Protein AF-A0AAU6ZCQ1-F1 (afdb_monomer_lite)

pLDDT: mean 86.73, std 15.18, range [42.09, 97.69]

Radius of gyration: 16.44 Å; chains: 1; bounding box: 30×32×54 Å

Foldseek 3Di:
DADDPVRQPCVVWPKDFDPPFFWKWFWDDDPPDTDTFTFTFGMDTPFWTWTWGDDPPDIDIHIDTPVRIDGVVNVVCVVVVVPPVPPPPDD

Sequence (91 aa):
MGLTVEELDFEHFPGKNGFPGIPVKAWIRFLNCAELVDGEVYAWTAKAAEVTWKDGPVTYRTWVWSSAVTRREDLKRRTLGERADHDSNSQ

Secondary structure (DSSP, 8-state):
----HHHH-TTTS--EEEEEEEEEEEEEEPSS-EEEEEEEEEEE-SSEEEEEEEETTEEEEEEEEGGGEEEHHHHHHHHHHHHHSSTT---

Structure (mmCIF, N/CA/C/O backbone):
data_AF-A0AAU6ZCQ1-F1
#
_entry.id   AF-A0AAU6ZCQ1-F1
#
loop_
_atom_site.group_PDB
_atom_site.id
_atom_site.type_symbol
_atom_site.label_atom_id
_atom_site.label_alt_id
_atom_site.label_comp_id
_atom_site.label_asym_id
_atom_site.label_entity_id
_atom_site.label_seq_id
_atom_site.pdbx_PDB_ins_code
_atom_site.Cartn_x
_atom_site.Cartn_y
_atom_site.Cartn_z
_atom_site.occupancy
_atom_site.B_iso_or_equiv
_atom_site.auth_seq_id
_atom_site.auth_comp_id
_atom_site.auth_asym_id
_atom_site.auth_atom_id
_atom_site.pdbx_PDB_model_num
ATOM 1 N N . MET A 1 1 ? -8.635 -2.410 8.576 1.00 66.94 1 MET A N 1
ATOM 2 C CA . MET A 1 1 ? -8.116 -3.782 8.403 1.00 66.94 1 MET A CA 1
ATOM 3 C C . MET A 1 1 ? -7.079 -3.721 7.300 1.00 66.94 1 MET A C 1
ATOM 5 O O . MET A 1 1 ? -7.346 -3.080 6.294 1.00 66.94 1 MET A O 1
ATOM 9 N N . GLY A 1 2 ? -5.909 -4.307 7.518 1.00 81.00 2 GLY A N 1
ATOM 10 C CA . GLY A 1 2 ? -4.846 -4.443 6.520 1.00 81.00 2 GLY A CA 1
ATOM 11 C C . GLY A 1 2 ? -4.351 -5.883 6.525 1.00 81.00 2 GLY A C 1
ATOM 12 O O . GLY A 1 2 ? -4.750 -6.644 7.407 1.00 81.00 2 GLY A O 1
ATOM 13 N N . LEU A 1 3 ? -3.517 -6.245 5.552 1.00 90.19 3 LEU A N 1
ATOM 14 C CA . LEU A 1 3 ? -2.959 -7.596 5.494 1.00 90.19 3 LEU A CA 1
ATOM 15 C C . LEU A 1 3 ? -2.123 -7.908 6.741 1.00 90.19 3 LEU A C 1
ATOM 17 O O . LEU A 1 3 ? -1.365 -7.049 7.205 1.00 90.19 3 LEU A O 1
ATOM 21 N N . THR A 1 4 ? -2.256 -9.124 7.272 1.00 92.56 4 THR A N 1
ATOM 22 C CA . THR A 1 4 ? -1.412 -9.605 8.375 1.00 92.56 4 THR A CA 1
ATOM 23 C C . THR A 1 4 ? -0.016 -9.985 7.879 1.00 92.56 4 THR A C 1
ATOM 25 O O . THR A 1 4 ? 0.230 -10.109 6.678 1.00 92.56 4 THR A O 1
ATOM 28 N N . VAL A 1 5 ? 0.927 -10.183 8.803 1.00 89.56 5 VAL A N 1
ATOM 29 C CA . VAL A 1 5 ? 2.301 -10.592 8.458 1.00 89.56 5 VAL A CA 1
ATOM 30 C C . VAL A 1 5 ? 2.307 -11.957 7.767 1.00 89.56 5 VAL A C 1
ATOM 32 O O . VAL A 1 5 ? 3.041 -12.158 6.801 1.00 89.56 5 VAL A O 1
ATOM 35 N N . GLU A 1 6 ? 1.445 -12.865 8.216 1.00 93.94 6 GLU A N 1
ATOM 36 C CA . GLU A 1 6 ? 1.267 -14.195 7.636 1.00 93.94 6 GLU A CA 1
ATOM 37 C C . GLU A 1 6 ? 0.696 -14.112 6.214 1.00 93.94 6 GLU A C 1
ATOM 39 O O . GLU A 1 6 ? 1.123 -14.849 5.332 1.00 93.94 6 GLU A O 1
ATOM 44 N N . GLU A 1 7 ? -0.237 -13.190 5.955 1.00 92.38 7 GLU A N 1
ATOM 45 C CA . GLU A 1 7 ? -0.793 -12.980 4.611 1.00 92.38 7 GLU A CA 1
ATOM 46 C C . GLU A 1 7 ? 0.224 -12.374 3.631 1.00 92.38 7 GLU A C 1
ATOM 48 O O . GLU A 1 7 ? 0.184 -12.672 2.424 1.00 92.38 7 GLU A O 1
ATOM 53 N N . LEU A 1 8 ? 1.106 -11.514 4.151 1.00 92.94 8 LEU A N 1
ATOM 54 C CA . LEU A 1 8 ? 2.189 -10.874 3.406 1.00 92.94 8 LEU A CA 1
ATOM 55 C C . LEU A 1 8 ? 3.288 -11.858 3.025 1.00 92.94 8 LEU A C 1
ATOM 57 O O . LEU A 1 8 ? 3.807 -11.749 1.913 1.00 92.94 8 LEU A O 1
ATOM 61 N N . ASP A 1 9 ? 3.583 -12.810 3.915 1.00 93.06 9 ASP A N 1
ATOM 62 C CA . ASP A 1 9 ? 4.482 -13.933 3.660 1.00 93.06 9 ASP A CA 1
ATOM 63 C C . ASP A 1 9 ? 5.845 -13.470 3.111 1.00 93.06 9 ASP A C 1
ATOM 65 O O . ASP A 1 9 ? 6.260 -13.785 1.994 1.00 93.06 9 ASP A O 1
ATOM 69 N N . PHE A 1 10 ? 6.543 -12.644 3.897 1.00 93.31 10 PHE A N 1
ATOM 70 C CA . PHE A 1 10 ? 7.826 -12.056 3.498 1.00 93.31 10 PHE A CA 1
ATOM 71 C C . PHE A 1 10 ? 8.945 -13.085 3.284 1.00 93.31 10 PHE A C 1
ATOM 73 O O . PHE A 1 10 ? 9.942 -12.754 2.643 1.00 93.31 10 PHE A O 1
ATOM 80 N N . GLU A 1 11 ? 8.788 -14.304 3.806 1.00 94.38 11 GLU A N 1
ATOM 81 C CA . GLU A 1 11 ? 9.715 -15.415 3.576 1.00 94.38 11 GLU A CA 1
ATOM 82 C C . GLU A 1 11 ? 9.721 -15.818 2.096 1.00 94.38 11 GLU A C 1
ATOM 84 O O . GLU A 1 11 ? 10.785 -15.900 1.480 1.00 94.38 11 GLU A O 1
ATOM 89 N N . HIS A 1 12 ? 8.537 -15.978 1.495 1.00 94.62 12 HIS A N 1
ATOM 90 C CA . HIS A 1 12 ? 8.403 -16.337 0.080 1.00 94.62 12 HIS A CA 1
ATOM 91 C C . HIS A 1 12 ? 8.338 -15.115 -0.845 1.00 94.62 12 HIS A C 1
ATOM 93 O O . HIS A 1 12 ? 8.726 -15.189 -2.015 1.00 94.62 12 HIS A O 1
ATOM 99 N N . PHE A 1 13 ? 7.869 -13.973 -0.336 1.00 93.44 13 PHE A N 1
ATOM 100 C CA . PHE A 1 13 ? 7.713 -12.730 -1.089 1.00 93.44 13 PHE A CA 1
ATOM 101 C C . PHE A 1 13 ? 8.533 -11.601 -0.453 1.00 93.44 13 PHE A C 1
ATOM 103 O O . PHE A 1 13 ? 7.972 -10.722 0.209 1.00 93.44 13 PHE A O 1
ATOM 110 N N . PRO A 1 14 ? 9.858 -11.566 -0.680 1.00 94.00 14 PRO A N 1
ATOM 111 C CA . PRO A 1 14 ? 10.721 -10.576 -0.054 1.00 94.00 14 PRO A CA 1
ATOM 112 C C . PRO A 1 14 ? 10.313 -9.147 -0.429 1.00 94.00 14 PRO A C 1
ATOM 114 O O . PRO A 1 14 ? 9.992 -8.835 -1.584 1.00 94.00 14 PRO A O 1
ATOM 117 N N . GLY A 1 15 ? 10.339 -8.271 0.575 1.00 94.62 15 GLY A N 1
ATOM 118 C CA . GLY A 1 15 ? 10.017 -6.858 0.432 1.00 94.62 15 GLY A CA 1
ATOM 119 C C . GLY A 1 15 ? 11.054 -6.101 -0.393 1.00 94.62 15 GLY A C 1
ATOM 120 O O . GLY A 1 15 ? 12.261 -6.275 -0.246 1.00 94.62 15 GLY A O 1
ATOM 121 N N . LYS A 1 16 ? 10.558 -5.215 -1.247 1.00 95.69 16 LYS A N 1
ATOM 122 C CA . LYS A 1 16 ? 11.310 -4.201 -1.981 1.00 95.69 16 LYS A CA 1
ATOM 123 C C . LYS A 1 16 ? 10.885 -2.834 -1.473 1.00 95.69 16 LYS A C 1
ATOM 125 O O . LYS A 1 16 ? 9.756 -2.665 -1.015 1.00 95.69 16 LYS A O 1
ATOM 130 N N . ASN A 1 17 ? 11.777 -1.861 -1.572 1.00 95.50 17 ASN A N 1
ATOM 131 C CA . ASN A 1 17 ? 11.482 -0.471 -1.262 1.00 95.50 17 ASN A CA 1
ATOM 132 C C . ASN A 1 17 ? 12.030 0.452 -2.354 1.00 95.50 17 ASN A C 1
ATOM 134 O O . ASN A 1 17 ? 12.869 0.047 -3.163 1.00 95.50 17 ASN A O 1
ATOM 138 N N . GLY A 1 18 ? 11.508 1.674 -2.411 1.00 91.69 18 GLY A N 1
ATOM 139 C CA . GLY A 1 18 ? 11.910 2.659 -3.407 1.00 91.69 18 GLY A CA 1
ATOM 140 C C . GLY A 1 18 ? 11.572 4.089 -3.001 1.00 91.69 18 GLY A C 1
ATOM 141 O O . GLY A 1 18 ? 10.592 4.340 -2.300 1.00 91.69 18 GLY A O 1
ATOM 142 N N . PHE A 1 19 ? 12.404 5.020 -3.469 1.00 89.31 19 PHE A N 1
ATOM 143 C CA . PHE A 1 19 ? 12.202 6.460 -3.356 1.00 89.31 19 PHE A CA 1
ATOM 144 C C . PHE A 1 19 ? 12.557 7.135 -4.698 1.00 89.31 19 PHE A C 1
ATOM 146 O O . PHE A 1 19 ? 13.565 6.748 -5.297 1.00 89.31 19 PHE A O 1
ATOM 153 N N . PRO A 1 20 ? 11.792 8.139 -5.175 1.00 92.25 20 PRO A N 1
ATOM 154 C CA . PRO A 1 20 ? 10.583 8.713 -4.568 1.00 92.25 20 PRO A CA 1
ATOM 155 C C . PRO A 1 20 ? 9.396 7.735 -4.533 1.00 92.25 20 PRO A C 1
ATOM 157 O O . PRO A 1 20 ? 9.409 6.711 -5.215 1.00 92.25 20 PRO A O 1
ATOM 160 N N . GLY A 1 21 ? 8.386 8.041 -3.710 1.00 93.75 21 GLY A N 1
ATOM 161 C CA . GLY A 1 21 ? 7.175 7.225 -3.589 1.00 93.75 21 GLY A CA 1
ATOM 162 C C . GLY A 1 21 ? 6.441 7.099 -4.924 1.00 93.75 21 GLY A C 1
ATOM 163 O O . GLY A 1 21 ? 6.295 8.076 -5.659 1.00 93.75 21 GLY A O 1
ATOM 164 N N . ILE A 1 22 ? 5.983 5.891 -5.252 1.00 95.88 22 ILE A N 1
ATOM 165 C CA . ILE A 1 22 ? 5.296 5.609 -6.517 1.00 95.88 22 ILE A CA 1
ATOM 166 C C . ILE A 1 22 ? 3.839 6.080 -6.394 1.00 95.88 22 ILE A C 1
ATOM 168 O O . ILE A 1 22 ? 3.116 5.531 -5.560 1.00 95.88 22 ILE A O 1
ATOM 172 N N . PRO A 1 23 ? 3.358 7.037 -7.215 1.00 96.75 23 PRO A N 1
ATOM 173 C CA . PRO A 1 23 ? 1.981 7.519 -7.127 1.00 96.75 23 PRO A CA 1
ATOM 174 C C . PRO A 1 23 ? 0.978 6.469 -7.619 1.00 96.75 23 PRO A C 1
ATOM 176 O O . PRO A 1 23 ? 1.051 5.991 -8.760 1.00 96.75 23 PRO A O 1
ATOM 179 N N . VAL A 1 24 ? -0.019 6.159 -6.792 1.00 97.19 24 VAL A N 1
ATOM 180 C CA . VAL A 1 24 ? -1.028 5.128 -7.068 1.00 97.19 24 VAL A CA 1
ATOM 181 C C . VAL A 1 24 ? -2.444 5.606 -6.748 1.00 97.19 24 VAL A C 1
ATOM 183 O O . VAL A 1 24 ? -2.646 6.584 -6.025 1.00 97.19 24 VAL A O 1
ATOM 186 N N . LYS A 1 25 ? -3.430 4.882 -7.279 1.00 97.44 25 LYS A N 1
ATOM 187 C CA . LYS A 1 25 ? -4.757 4.760 -6.675 1.00 97.44 25 LYS A CA 1
ATOM 188 C C . LYS A 1 25 ? -4.880 3.382 -6.038 1.00 97.44 25 LYS A C 1
ATOM 190 O O . LYS A 1 25 ? -4.476 2.397 -6.659 1.00 97.44 25 LYS A O 1
ATOM 195 N N . ALA A 1 26 ? -5.428 3.305 -4.833 1.00 97.19 26 ALA A N 1
ATOM 196 C CA . ALA A 1 26 ? -5.552 2.048 -4.103 1.00 97.19 26 ALA A CA 1
ATOM 197 C C . ALA A 1 26 ? -6.940 1.885 -3.485 1.00 97.19 26 ALA A C 1
ATOM 199 O O . ALA A 1 26 ? -7.479 2.828 -2.912 1.00 97.19 26 ALA A O 1
ATOM 200 N N . TRP A 1 27 ? -7.500 0.682 -3.583 1.00 96.62 27 TRP A N 1
ATOM 201 C CA . TRP A 1 27 ? -8.710 0.311 -2.856 1.00 96.62 27 TRP A CA 1
ATOM 202 C C . TRP A 1 27 ? -8.355 -0.091 -1.423 1.00 96.62 27 TRP A C 1
ATOM 204 O O . TRP A 1 27 ? -7.708 -1.116 -1.203 1.00 96.62 27 TRP A O 1
ATOM 214 N N . ILE A 1 28 ? -8.804 0.699 -0.450 1.00 94.75 28 ILE A N 1
ATOM 215 C CA . ILE A 1 28 ? -8.618 0.446 0.980 1.00 94.75 28 ILE A CA 1
ATOM 216 C C . ILE A 1 28 ? -9.929 -0.069 1.566 1.00 94.75 28 ILE A C 1
ATOM 218 O O . ILE A 1 28 ? -10.980 0.542 1.378 1.00 94.75 28 ILE A O 1
ATOM 222 N N . ARG A 1 29 ? -9.878 -1.199 2.280 1.00 90.69 29 ARG A N 1
ATOM 223 C CA . ARG A 1 29 ? -11.039 -1.751 2.991 1.00 90.69 29 ARG A CA 1
ATOM 224 C C . ARG A 1 29 ? -11.059 -1.295 4.449 1.00 90.69 29 ARG A C 1
ATOM 226 O O . ARG A 1 29 ? -10.173 -1.620 5.243 1.00 90.69 29 ARG A O 1
ATOM 233 N N . PHE A 1 30 ? -12.133 -0.615 4.813 1.00 84.88 30 PHE A N 1
ATOM 234 C CA . PHE A 1 30 ? -12.536 -0.364 6.190 1.00 84.88 30 PHE A CA 1
ATOM 235 C C . PHE A 1 30 ? -13.583 -1.400 6.614 1.00 84.88 30 PHE A C 1
ATOM 237 O O . PHE A 1 30 ? -14.010 -2.221 5.806 1.00 84.88 30 PHE A O 1
ATOM 244 N N . LEU A 1 31 ? -13.973 -1.398 7.894 1.00 81.06 31 LEU A N 1
ATOM 245 C CA . LEU A 1 31 ? -14.848 -2.433 8.469 1.00 81.06 31 LEU A CA 1
ATOM 246 C C . LEU A 1 31 ? -16.111 -2.687 7.627 1.00 81.06 31 LEU A C 1
ATOM 248 O O . LEU A 1 31 ? -16.454 -3.842 7.397 1.00 81.06 31 LEU A O 1
ATOM 252 N N . ASN A 1 32 ? -16.744 -1.625 7.115 1.00 87.00 32 ASN A N 1
ATOM 253 C CA . ASN A 1 32 ? -18.024 -1.722 6.406 1.00 87.00 32 ASN A CA 1
ATOM 254 C C . ASN A 1 32 ? -18.009 -1.098 4.997 1.00 87.00 32 ASN A C 1
ATOM 256 O O . ASN A 1 32 ? -19.042 -1.083 4.331 1.00 87.00 32 ASN A O 1
ATOM 260 N N . CYS A 1 33 ? -16.879 -0.562 4.532 1.00 88.94 33 CYS A N 1
ATOM 261 C CA . CYS A 1 33 ? -16.780 0.090 3.224 1.00 88.94 33 CYS A CA 1
ATOM 262 C C . CYS A 1 33 ? -15.414 -0.141 2.571 1.00 88.94 33 CYS A C 1
ATOM 264 O O . CYS A 1 33 ? -14.438 -0.509 3.227 1.00 88.94 33 CYS A O 1
ATOM 266 N N . ALA A 1 34 ? -15.353 0.072 1.259 1.00 91.56 34 ALA A N 1
ATOM 267 C CA . ALA A 1 34 ? -14.107 0.140 0.513 1.00 91.56 34 ALA A CA 1
ATOM 268 C C . ALA A 1 34 ? -14.027 1.493 -0.192 1.00 91.56 34 ALA A C 1
ATOM 270 O O . ALA A 1 34 ? -14.990 1.908 -0.835 1.00 91.56 34 ALA A O 1
ATOM 271 N N . GLU A 1 35 ? -12.883 2.156 -0.088 1.00 93.31 35 GLU A N 1
ATOM 272 C CA . GLU A 1 35 ? -12.665 3.483 -0.658 1.00 93.31 35 GLU A CA 1
ATOM 273 C C . GLU A 1 35 ? -11.462 3.473 -1.589 1.00 93.31 35 GLU A C 1
ATOM 275 O O . GLU A 1 35 ? -10.459 2.805 -1.328 1.00 93.31 35 GLU A O 1
ATOM 280 N N . LEU A 1 36 ? -11.567 4.213 -2.691 1.00 95.44 36 LEU A N 1
ATOM 281 C CA . LEU A 1 36 ? -10.465 4.411 -3.619 1.00 95.44 36 LEU A CA 1
ATOM 282 C C . LEU A 1 36 ? -9.706 5.677 -3.223 1.00 95.44 36 LEU A C 1
ATOM 284 O O . LEU A 1 36 ? -10.223 6.780 -3.387 1.00 95.44 36 LEU A O 1
ATOM 288 N N . VAL A 1 37 ? -8.473 5.521 -2.748 1.00 95.50 37 VAL A N 1
ATOM 289 C CA . VAL A 1 37 ? -7.641 6.639 -2.286 1.00 95.50 37 VAL A CA 1
ATOM 290 C C . VAL A 1 37 ? -6.535 6.959 -3.283 1.00 95.50 37 VAL A C 1
ATOM 292 O O . VAL A 1 37 ? -5.993 6.069 -3.943 1.00 95.50 37 VAL A O 1
ATOM 295 N N . ASP A 1 38 ? -6.171 8.235 -3.371 1.00 96.88 38 ASP A N 1
ATOM 296 C CA . ASP A 1 38 ? -4.921 8.667 -3.987 1.00 96.88 38 ASP A CA 1
ATOM 297 C C . ASP A 1 38 ? -3.794 8.575 -2.954 1.00 96.88 38 ASP A C 1
ATOM 299 O O . ASP A 1 38 ? -3.849 9.218 -1.907 1.00 96.88 38 ASP A O 1
ATOM 303 N N . GLY A 1 39 ? -2.761 7.792 -3.256 1.00 96.50 39 GLY A N 1
ATOM 304 C CA . GLY A 1 39 ? -1.669 7.536 -2.321 1.00 96.50 39 GLY A CA 1
ATOM 305 C C . GLY A 1 39 ? -0.330 7.317 -3.007 1.00 96.50 39 GLY A C 1
ATOM 306 O O . GLY A 1 39 ? -0.184 7.479 -4.223 1.00 96.50 39 GLY A O 1
ATOM 307 N N . GLU A 1 40 ? 0.649 6.934 -2.201 1.00 97.69 40 GLU A N 1
ATOM 308 C CA . GLU A 1 40 ? 2.013 6.637 -2.616 1.00 97.69 40 GLU A CA 1
ATOM 309 C C . GLU A 1 40 ? 2.452 5.289 -2.045 1.00 97.69 40 GLU A C 1
ATOM 311 O O . GLU A 1 40 ? 2.111 4.939 -0.914 1.00 97.69 40 GLU A O 1
ATOM 316 N N . VAL A 1 41 ? 3.221 4.538 -2.831 1.00 97.62 41 VAL A N 1
ATOM 317 C CA . VAL A 1 41 ? 3.822 3.268 -2.415 1.00 97.62 41 VAL A CA 1
ATOM 318 C C . VAL A 1 41 ? 5.326 3.442 -2.267 1.00 97.62 41 VAL A C 1
ATOM 320 O O . VAL A 1 41 ? 6.002 3.855 -3.209 1.00 97.62 41 VAL A O 1
ATOM 323 N N . TYR A 1 42 ? 5.837 3.081 -1.092 1.00 96.12 42 TYR A N 1
ATOM 324 C CA . TYR A 1 42 ? 7.268 3.122 -0.765 1.00 96.12 42 TYR A CA 1
ATOM 325 C C . TYR A 1 42 ? 7.871 1.729 -0.584 1.00 96.12 42 TYR A C 1
ATOM 327 O O . TYR A 1 42 ? 9.072 1.554 -0.780 1.00 96.12 42 TYR A O 1
ATOM 335 N N . ALA A 1 43 ? 7.045 0.736 -0.242 1.00 96.81 43 ALA A N 1
ATOM 336 C CA . ALA A 1 43 ? 7.444 -0.652 -0.070 1.00 96.81 43 ALA A CA 1
ATOM 337 C C . ALA A 1 43 ? 6.430 -1.599 -0.720 1.00 96.81 43 ALA A C 1
ATOM 339 O O . ALA A 1 43 ? 5.227 -1.344 -0.703 1.00 96.81 43 ALA A O 1
ATOM 340 N N . TRP A 1 44 ? 6.906 -2.690 -1.316 1.00 97.31 44 TRP A N 1
ATOM 341 C CA . TRP A 1 44 ? 6.057 -3.685 -1.969 1.00 97.31 44 TRP A CA 1
ATOM 342 C C . TRP A 1 44 ? 6.721 -5.057 -2.021 1.00 97.31 44 TRP A C 1
ATOM 344 O O . TRP A 1 44 ? 7.940 -5.179 -2.053 1.00 97.31 44 TRP A O 1
ATOM 354 N N . THR A 1 45 ? 5.909 -6.101 -2.078 1.00 96.69 45 THR A N 1
ATOM 355 C CA . THR A 1 45 ? 6.323 -7.460 -2.433 1.00 96.69 45 THR A CA 1
ATOM 356 C C . THR A 1 45 ? 5.792 -7.785 -3.833 1.00 96.69 45 THR A C 1
ATOM 358 O O . THR A 1 45 ? 5.208 -6.934 -4.508 1.00 96.69 45 THR A O 1
ATOM 361 N N . ALA A 1 46 ? 5.971 -9.019 -4.311 1.00 94.06 46 ALA A N 1
ATOM 362 C CA . ALA A 1 46 ? 5.295 -9.452 -5.538 1.00 94.06 46 ALA A CA 1
ATOM 363 C C . ALA A 1 46 ? 3.759 -9.538 -5.374 1.00 94.06 46 ALA A C 1
ATOM 365 O O . ALA A 1 46 ? 3.027 -9.456 -6.360 1.00 94.06 46 ALA A O 1
ATOM 366 N N . LYS A 1 47 ? 3.268 -9.686 -4.136 1.00 95.62 47 LYS A N 1
ATOM 367 C CA . LYS A 1 47 ? 1.861 -9.971 -3.821 1.00 95.62 47 LYS A CA 1
ATOM 368 C C . LYS A 1 47 ? 1.116 -8.771 -3.230 1.00 95.62 47 LYS A C 1
ATOM 370 O O . LYS A 1 47 ? -0.101 -8.682 -3.365 1.00 95.62 47 LYS A O 1
ATOM 375 N N . ALA A 1 48 ? 1.821 -7.845 -2.586 1.00 97.25 48 ALA A N 1
ATOM 376 C CA . ALA A 1 48 ? 1.217 -6.754 -1.829 1.00 97.25 48 ALA A CA 1
ATOM 377 C C . ALA A 1 48 ? 2.034 -5.459 -1.921 1.00 97.25 48 ALA A C 1
ATOM 379 O O . ALA A 1 48 ? 3.201 -5.475 -2.306 1.00 97.25 48 ALA A O 1
ATOM 380 N N . ALA A 1 49 ? 1.428 -4.335 -1.550 1.00 97.38 49 ALA A N 1
ATOM 381 C CA . ALA A 1 49 ? 2.094 -3.040 -1.470 1.00 97.38 49 ALA A CA 1
ATOM 382 C C . ALA A 1 49 ? 1.670 -2.275 -0.213 1.00 97.38 49 ALA A C 1
ATOM 384 O O . ALA A 1 49 ? 0.502 -2.314 0.179 1.00 97.38 49 ALA A O 1
ATOM 385 N N . GLU A 1 50 ? 2.620 -1.563 0.390 1.00 97.19 50 GLU A N 1
ATOM 386 C CA . GLU A 1 50 ? 2.373 -0.613 1.469 1.00 97.19 50 GLU A CA 1
ATOM 387 C C . GLU A 1 50 ? 1.935 0.719 0.861 1.00 97.19 50 GLU A C 1
ATOM 389 O O . GLU A 1 50 ? 2.726 1.412 0.217 1.00 97.19 50 GLU A O 1
ATOM 394 N N . VAL A 1 51 ? 0.668 1.068 1.058 1.00 97.25 51 VAL A N 1
ATOM 395 C CA . VAL A 1 51 ? 0.084 2.318 0.578 1.00 97.25 51 VAL A CA 1
ATOM 396 C C . VAL A 1 51 ? 0.054 3.316 1.722 1.00 97.25 51 VAL A C 1
ATOM 398 O O . VAL A 1 51 ? -0.508 3.033 2.781 1.00 97.25 51 VAL A O 1
ATOM 401 N N . THR A 1 52 ? 0.610 4.496 1.473 1.00 97.25 52 THR A N 1
ATOM 402 C CA . THR A 1 52 ? 0.530 5.666 2.346 1.00 97.25 52 THR A CA 1
ATOM 403 C C . THR A 1 52 ? -0.369 6.711 1.693 1.00 97.25 52 THR A C 1
ATOM 405 O O . THR A 1 52 ? -0.181 7.051 0.525 1.00 97.25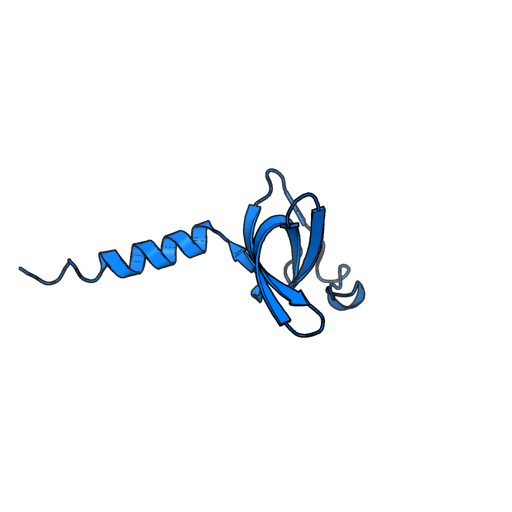 52 THR A O 1
ATOM 408 N N . TRP A 1 53 ? -1.345 7.237 2.428 1.00 96.19 53 TRP A N 1
ATOM 409 C CA . TRP A 1 53 ? -2.226 8.305 1.947 1.00 96.19 53 TRP A CA 1
ATOM 410 C C . TRP A 1 53 ? -2.533 9.296 3.066 1.00 96.19 53 TRP A C 1
ATOM 412 O O . TRP A 1 53 ? -2.297 9.024 4.244 1.00 96.19 53 TRP A O 1
ATOM 422 N N . LYS A 1 54 ? -3.038 10.469 2.690 1.00 95.69 54 LYS A N 1
ATOM 423 C CA . LYS A 1 54 ? -3.461 11.501 3.638 1.00 95.69 54 LYS A CA 1
ATOM 424 C C . LYS A 1 54 ? -4.973 11.619 3.624 1.00 95.69 54 LYS A C 1
ATOM 426 O O . LYS A 1 54 ? -5.568 11.655 2.550 1.00 95.69 54 LYS A O 1
ATOM 431 N N . ASP A 1 55 ? 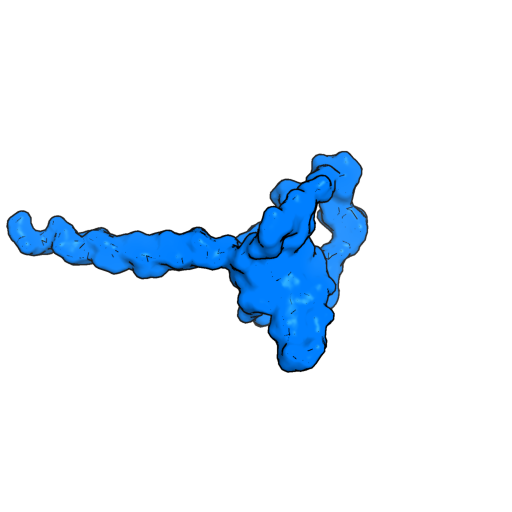-5.552 11.731 4.808 1.00 90.31 55 ASP A N 1
ATOM 432 C CA . ASP A 1 55 ? -6.935 12.145 5.004 1.00 90.31 55 ASP A CA 1
ATOM 433 C C . ASP A 1 55 ? -6.950 13.263 6.059 1.00 90.31 55 ASP A C 1
ATOM 435 O O . ASP A 1 55 ? -6.591 13.080 7.228 1.00 90.31 55 ASP A O 1
ATOM 439 N N . GLY A 1 56 ? -7.213 14.482 5.581 1.00 91.75 56 GLY A N 1
ATOM 440 C CA . GLY A 1 56 ? -7.016 15.716 6.336 1.00 91.75 56 GLY A CA 1
ATOM 441 C C . GLY A 1 56 ? -5.579 15.860 6.879 1.00 91.75 56 GLY A C 1
ATOM 442 O O . GLY A 1 56 ? -4.619 15.789 6.104 1.00 91.75 56 GLY A O 1
ATOM 443 N N . PRO A 1 57 ? -5.396 16.093 8.194 1.00 94.06 57 PRO A N 1
ATOM 444 C CA . PRO A 1 57 ? -4.074 16.212 8.810 1.00 94.06 57 PRO A CA 1
ATOM 445 C C . PRO A 1 57 ? -3.408 14.855 9.088 1.00 94.06 57 PRO A C 1
ATOM 447 O O . PRO A 1 57 ? -2.240 14.818 9.478 1.00 94.06 57 PRO A O 1
ATOM 450 N N . VAL A 1 58 ? -4.132 13.743 8.926 1.00 95.25 58 VAL A N 1
ATOM 451 C CA . VAL A 1 58 ? -3.662 12.414 9.319 1.00 95.25 58 VAL A CA 1
ATOM 452 C C . VAL A 1 58 ? -3.065 11.694 8.115 1.00 95.25 58 VAL A C 1
ATOM 454 O O . VAL A 1 58 ? -3.635 11.666 7.026 1.00 95.25 58 VAL A O 1
ATOM 457 N N . THR A 1 59 ? -1.888 11.103 8.316 1.00 95.88 59 THR A N 1
ATOM 458 C CA . THR A 1 59 ? -1.275 10.198 7.340 1.00 95.88 59 THR A CA 1
ATOM 459 C C . THR A 1 59 ? -1.541 8.766 7.769 1.00 95.88 59 THR A C 1
ATOM 461 O O . THR A 1 59 ? -1.176 8.362 8.873 1.00 95.88 59 THR A O 1
ATOM 464 N N . TYR A 1 60 ? -2.167 8.007 6.884 1.00 95.19 60 TYR A N 1
ATOM 465 C CA . TYR A 1 60 ? -2.475 6.602 7.077 1.00 95.19 60 TYR A CA 1
ATOM 466 C C . TYR A 1 60 ? -1.536 5.743 6.250 1.00 95.19 60 TYR A C 1
ATOM 468 O O . TYR A 1 60 ? -1.029 6.167 5.209 1.00 95.19 60 TYR A O 1
ATOM 476 N N . ARG A 1 61 ? -1.318 4.515 6.720 1.00 95.62 61 ARG A N 1
ATOM 477 C CA . ARG A 1 61 ? -0.509 3.530 6.020 1.00 95.62 61 ARG A CA 1
ATOM 478 C C . ARG A 1 61 ? -1.043 2.131 6.245 1.00 95.62 61 ARG A C 1
ATOM 480 O O . ARG A 1 61 ? -1.370 1.767 7.374 1.00 95.62 61 ARG A O 1
ATOM 487 N N . THR A 1 62 ? -1.126 1.346 5.180 1.00 95.94 62 THR A N 1
ATOM 488 C CA . THR A 1 62 ?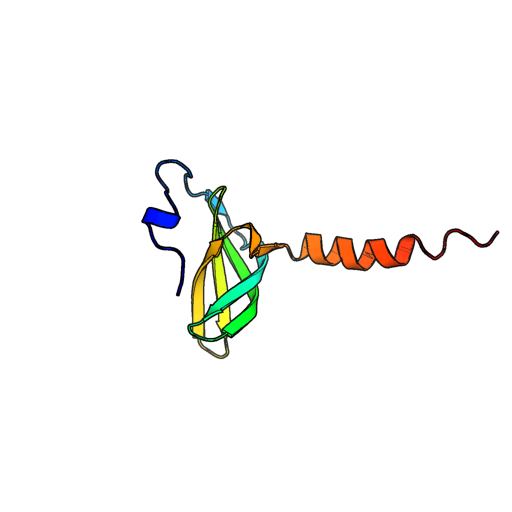 -1.544 -0.051 5.285 1.00 95.94 62 THR A CA 1
ATOM 489 C C . THR A 1 62 ? -1.039 -0.884 4.118 1.00 95.94 62 THR A C 1
ATOM 491 O O . THR A 1 62 ? -0.788 -0.362 3.033 1.00 95.94 62 THR A O 1
ATOM 494 N N . TRP A 1 63 ? -0.912 -2.188 4.341 1.00 96.62 63 TRP A N 1
ATOM 495 C CA . TRP A 1 63 ? -0.635 -3.139 3.277 1.00 96.62 63 TRP A CA 1
ATOM 496 C C . TRP A 1 63 ? -1.930 -3.615 2.633 1.00 96.62 63 TRP A C 1
ATOM 498 O O . TRP A 1 63 ? -2.874 -4.011 3.321 1.00 96.62 63 TRP A O 1
ATOM 508 N N . VAL A 1 64 ? -1.940 -3.619 1.304 1.00 96.81 64 VAL A N 1
ATOM 509 C CA . VAL A 1 64 ? -3.033 -4.145 0.483 1.00 96.81 64 VAL A CA 1
ATOM 510 C C . VAL A 1 64 ? -2.490 -5.090 -0.578 1.00 96.81 64 VAL A C 1
ATOM 512 O O . VAL A 1 64 ? -1.317 -5.018 -0.953 1.00 96.81 64 VAL A O 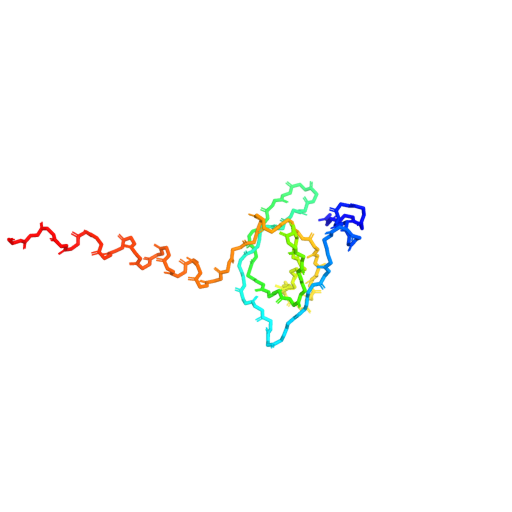1
ATOM 515 N N . TRP A 1 65 ? -3.348 -5.969 -1.094 1.00 97.00 65 TRP A N 1
ATOM 516 C CA . TRP A 1 65 ? -2.997 -6.812 -2.233 1.00 97.00 65 TRP A CA 1
ATOM 517 C C . TRP A 1 65 ? -2.595 -5.956 -3.434 1.00 97.00 65 TRP A C 1
ATOM 519 O O . TRP A 1 65 ? -3.202 -4.917 -3.691 1.00 97.00 65 TRP A O 1
ATOM 529 N N . SER A 1 66 ? -1.608 -6.407 -4.207 1.00 95.38 66 SER A N 1
ATOM 530 C CA . SER A 1 66 ? -1.126 -5.681 -5.388 1.00 95.38 66 SER A CA 1
ATOM 531 C C . SER A 1 66 ? -2.240 -5.449 -6.414 1.00 95.38 66 SER A C 1
ATOM 533 O O . SER A 1 66 ? -2.276 -4.401 -7.051 1.00 95.38 66 SER A O 1
ATOM 535 N N . SER A 1 67 ? -3.213 -6.361 -6.500 1.00 95.00 67 SER A N 1
ATOM 536 C CA . SER A 1 67 ? -4.410 -6.233 -7.340 1.00 95.00 67 SER A CA 1
ATOM 537 C C . SER A 1 67 ? -5.362 -5.105 -6.921 1.00 95.00 67 SER A C 1
ATOM 539 O O . SER A 1 67 ? -6.206 -4.697 -7.715 1.00 95.00 67 SER A O 1
ATOM 541 N N . ALA A 1 68 ? -5.253 -4.602 -5.688 1.00 95.75 68 ALA A N 1
ATOM 542 C CA . ALA A 1 68 ? -6.016 -3.455 -5.201 1.00 95.75 68 ALA A CA 1
ATOM 543 C C . ALA A 1 68 ? -5.346 -2.114 -5.545 1.00 95.75 68 ALA A C 1
ATOM 545 O O . ALA A 1 68 ? -5.926 -1.061 -5.281 1.00 95.75 68 ALA A O 1
ATOM 546 N N . VAL A 1 69 ? -4.142 -2.142 -6.126 1.00 96.62 69 VAL A N 1
ATOM 547 C CA . VAL A 1 69 ? -3.327 -0.962 -6.419 1.00 96.62 69 VAL A CA 1
ATOM 548 C C . VAL A 1 69 ? -3.198 -0.786 -7.925 1.00 96.62 69 VAL A C 1
ATOM 550 O O . VAL A 1 69 ? -2.869 -1.711 -8.659 1.00 96.62 69 VAL A O 1
ATOM 553 N N . THR A 1 70 ? -3.434 0.430 -8.404 1.00 95.94 70 THR A N 1
ATOM 554 C CA . THR A 1 70 ? -3.209 0.814 -9.800 1.00 95.94 70 THR A CA 1
ATOM 555 C C . THR A 1 70 ? -2.264 2.006 -9.844 1.00 95.94 70 THR A C 1
ATOM 557 O O . THR A 1 70 ? -2.498 3.012 -9.171 1.00 95.94 70 THR A O 1
ATOM 560 N N . ARG A 1 71 ? -1.192 1.936 -10.640 1.00 93.44 71 ARG A N 1
ATOM 561 C CA . ARG A 1 71 ? -0.284 3.081 -10.796 1.00 93.44 71 ARG A CA 1
ATOM 562 C C . ARG A 1 71 ? -0.994 4.203 -11.544 1.00 93.44 71 ARG A C 1
ATOM 564 O O . ARG A 1 71 ? -1.756 3.955 -12.480 1.00 93.44 71 ARG A O 1
ATOM 571 N N . ARG A 1 72 ? -0.727 5.458 -11.170 1.00 85.75 72 ARG A N 1
ATOM 572 C CA . ARG A 1 72 ? -1.339 6.605 -11.868 1.00 85.75 72 ARG A CA 1
ATOM 573 C C . ARG A 1 72 ? -0.966 6.658 -13.348 1.00 85.75 72 ARG A C 1
ATOM 575 O O . ARG A 1 72 ? -1.771 7.111 -14.154 1.00 85.75 72 ARG A O 1
ATOM 582 N N . GLU A 1 73 ? 0.226 6.201 -13.713 1.00 82.62 73 GLU A N 1
ATOM 583 C CA . GLU A 1 73 ? 0.645 6.122 -15.116 1.00 82.62 73 GLU A CA 1
ATOM 584 C C . GLU A 1 73 ? -0.230 5.158 -15.924 1.00 82.62 73 GLU A C 1
ATOM 586 O O . GLU A 1 73 ? -0.655 5.501 -17.026 1.00 82.62 73 GLU A O 1
ATOM 591 N N . ASP A 1 74 ? -0.576 4.003 -15.353 1.00 81.56 74 ASP A N 1
ATOM 592 C CA . ASP A 1 74 ? -1.439 3.012 -16.003 1.00 81.56 74 ASP A CA 1
ATOM 593 C C . ASP A 1 74 ? -2.858 3.559 -16.196 1.00 81.56 74 ASP A C 1
ATOM 595 O O . ASP A 1 74 ? -3.475 3.358 -17.242 1.00 81.56 74 ASP A O 1
ATOM 599 N N . LEU A 1 75 ? -3.357 4.320 -15.216 1.00 75.56 75 LEU A N 1
ATOM 600 C CA . LEU A 1 75 ? -4.636 5.028 -15.317 1.00 75.56 75 LEU A CA 1
ATOM 601 C C . LEU A 1 75 ? -4.627 6.066 -16.443 1.00 75.56 75 LEU A C 1
ATOM 603 O O . LEU A 1 75 ? -5.572 6.110 -17.226 1.00 75.56 75 LEU A O 1
ATOM 607 N N . LYS A 1 76 ? -3.555 6.862 -16.560 1.00 73.75 76 LYS A N 1
ATOM 608 C CA . LYS A 1 76 ? -3.415 7.843 -17.648 1.00 73.75 76 LYS A 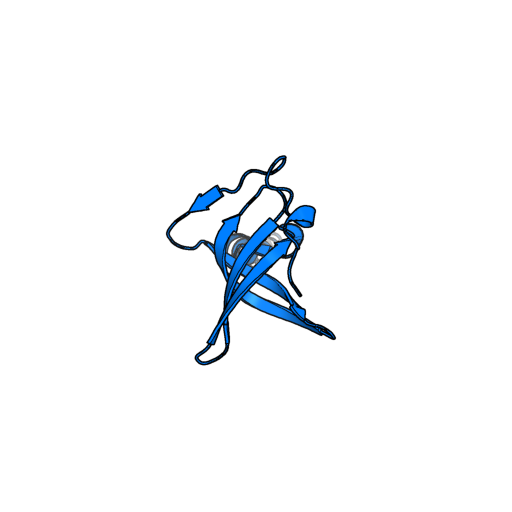CA 1
ATOM 609 C C . LYS A 1 76 ? -3.387 7.164 -19.017 1.00 73.75 76 LYS A C 1
ATOM 611 O O . LYS A 1 76 ? -4.025 7.647 -19.944 1.00 73.75 76 LYS A O 1
ATOM 616 N N . ARG A 1 77 ? -2.687 6.033 -19.154 1.00 72.38 77 ARG A N 1
ATOM 617 C CA . ARG A 1 77 ? -2.646 5.282 -20.421 1.00 72.38 77 ARG A CA 1
ATOM 618 C C . ARG A 1 77 ? -4.028 4.780 -20.837 1.00 72.38 77 ARG A C 1
ATOM 620 O O . ARG A 1 77 ? -4.362 4.880 -22.012 1.00 72.38 77 ARG A O 1
ATOM 627 N N . ARG A 1 78 ? -4.843 4.302 -19.889 1.00 69.19 78 ARG A N 1
ATOM 628 C CA . ARG A 1 78 ? -6.218 3.850 -20.168 1.00 69.19 78 ARG A CA 1
ATOM 629 C C . ARG A 1 78 ? -7.107 4.986 -20.677 1.00 69.19 78 ARG A C 1
ATOM 631 O O . ARG A 1 78 ? -7.783 4.808 -21.679 1.00 69.19 78 ARG A O 1
ATOM 638 N N . THR A 1 79 ? -7.062 6.159 -20.046 1.00 67.19 79 THR A N 1
ATOM 639 C CA . THR A 1 79 ? -7.919 7.292 -20.440 1.00 67.19 79 THR A CA 1
ATOM 640 C C . THR A 1 79 ? -7.485 7.982 -21.735 1.00 67.19 79 THR A C 1
ATOM 642 O O . THR A 1 79 ? -8.318 8.595 -22.402 1.00 67.19 79 THR A O 1
ATOM 645 N N . LEU A 1 80 ? -6.193 7.923 -22.080 1.00 59.19 80 LEU A N 1
ATOM 646 C CA . LEU A 1 80 ? -5.660 8.461 -23.337 1.00 59.19 80 LEU A CA 1
ATOM 647 C C . LEU A 1 80 ? -5.853 7.499 -24.521 1.00 59.19 80 LEU A C 1
ATOM 649 O O . LEU A 1 80 ? -6.176 7.965 -25.609 1.00 59.19 80 LEU A O 1
ATOM 653 N N . GLY A 1 81 ? -5.708 6.184 -24.318 1.00 55.44 81 GLY A N 1
ATOM 654 C CA . GLY A 1 81 ? -5.897 5.185 -25.379 1.00 55.44 81 GLY A CA 1
ATOM 655 C C . GLY A 1 81 ? -7.334 5.120 -25.907 1.00 55.44 81 GLY A C 1
ATOM 656 O O . GLY A 1 81 ? -7.541 5.026 -27.107 1.00 55.44 81 GLY A O 1
ATOM 657 N N . GLU A 1 82 ? -8.329 5.289 -25.033 1.00 53.94 82 GLU A N 1
ATOM 658 C CA . GLU A 1 82 ? -9.754 5.200 -25.397 1.00 53.94 82 GLU A CA 1
ATOM 659 C C . GLU A 1 82 ? -10.238 6.347 -26.311 1.00 53.94 82 GLU A C 1
ATOM 661 O O . GLU A 1 82 ? -11.268 6.226 -26.968 1.00 53.94 82 GLU A O 1
ATOM 666 N N . ARG A 1 83 ? -9.495 7.463 -26.381 1.00 51.56 83 ARG A N 1
ATOM 667 C CA . ARG A 1 83 ? -9.806 8.598 -27.270 1.00 51.56 83 ARG A CA 1
ATOM 668 C C . ARG A 1 83 ? -9.081 8.553 -28.613 1.00 51.56 83 ARG A C 1
ATOM 670 O O . ARG A 1 83 ? -9.526 9.215 -29.540 1.00 51.56 83 ARG A O 1
ATOM 677 N N . ALA A 1 84 ? -7.975 7.820 -28.722 1.00 51.59 84 ALA A N 1
ATOM 678 C CA . ALA A 1 84 ? -7.156 7.825 -29.933 1.00 51.59 84 ALA A CA 1
ATOM 679 C C . ALA A 1 84 ? -7.704 6.902 -31.038 1.00 51.59 84 ALA A C 1
ATOM 681 O O . ALA A 1 84 ? -7.446 7.148 -32.214 1.00 51.59 84 ALA A O 1
ATOM 682 N N . ASP A 1 85 ? -8.496 5.887 -30.681 1.00 53.81 85 ASP A N 1
ATOM 683 C CA . ASP A 1 85 ? -8.998 4.906 -31.653 1.00 53.81 85 ASP A CA 1
ATOM 684 C C . ASP A 1 85 ? -10.290 5.340 -32.371 1.00 53.81 85 ASP A C 1
ATOM 686 O O . ASP A 1 85 ? -10.601 4.815 -33.439 1.00 53.81 85 ASP A O 1
ATOM 690 N N . HIS A 1 86 ? -11.040 6.318 -31.845 1.00 51.75 86 HIS A N 1
ATOM 691 C CA . HIS A 1 86 ? -12.304 6.743 -32.466 1.00 51.75 86 HIS A CA 1
ATOM 692 C C . HIS A 1 86 ? -12.117 7.716 -33.649 1.00 51.75 86 HIS A C 1
ATOM 694 O O . HIS A 1 86 ? -12.974 7.782 -34.528 1.00 51.75 86 HIS A O 1
ATOM 700 N N . ASP A 1 87 ? -10.991 8.430 -33.729 1.00 52.94 87 ASP A N 1
ATOM 701 C CA . ASP A 1 87 ? -10.795 9.481 -34.742 1.00 52.94 87 ASP A CA 1
ATOM 702 C C . ASP A 1 87 ? -10.076 9.000 -36.019 1.00 52.94 87 ASP A C 1
ATOM 704 O O . ASP A 1 87 ? -9.849 9.786 -36.936 1.00 52.94 87 ASP A O 1
ATOM 708 N N . SER A 1 88 ? -9.750 7.706 -36.129 1.00 53.81 88 SER A N 1
ATOM 709 C CA . SER A 1 88 ? -8.988 7.171 -37.274 1.00 53.81 88 SER A CA 1
ATOM 710 C C . SER A 1 88 ? -9.831 6.522 -38.381 1.00 53.81 88 SER A C 1
ATOM 712 O O . SER A 1 88 ? -9.259 5.941 -39.298 1.00 53.81 88 SER A O 1
ATOM 714 N N . ASN A 1 89 ? -11.168 6.613 -3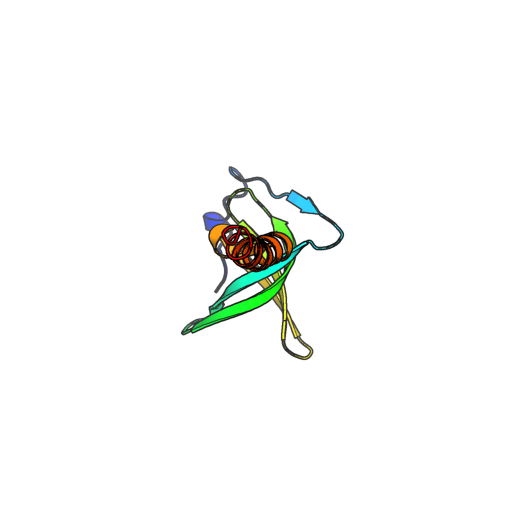8.353 1.00 48.66 89 ASN A N 1
ATOM 715 C CA . ASN A 1 89 ? -12.012 6.050 -39.419 1.00 48.66 89 ASN A CA 1
ATOM 716 C C . ASN A 1 89 ? -13.009 7.066 -39.989 1.00 48.66 89 ASN A C 1
ATOM 718 O O . ASN A 1 89 ? -14.227 6.914 -39.898 1.00 48.66 89 ASN A O 1
ATOM 722 N N . SER A 1 90 ? -12.477 8.136 -40.570 1.00 49.91 90 SER A N 1
ATOM 723 C CA . SER A 1 90 ? -13.204 9.009 -41.493 1.00 49.91 90 SER A CA 1
ATOM 724 C C . SER A 1 90 ? -12.222 9.629 -42.483 1.00 49.91 90 SER A C 1
ATOM 726 O O . SER A 1 90 ? -11.919 10.813 -42.375 1.00 49.91 90 SER A O 1
ATOM 728 N N . GLN A 1 91 ? -11.709 8.822 -43.419 1.00 42.09 91 GLN A N 1
ATOM 729 C CA . GLN A 1 91 ? -11.421 9.232 -44.801 1.00 42.09 91 GLN A CA 1
ATOM 730 C C . GLN A 1 91 ? -11.058 8.041 -45.685 1.00 42.09 91 GLN A C 1
ATOM 732 O O . GLN A 1 91 ? -10.297 7.168 -45.218 1.00 42.09 91 GLN A O 1
#